Protein AF-A0A8X6WF76-F1 (afdb_monomer_lite)

Radius of gyration: 17.19 Å; chains: 1; bounding box: 42×18×48 Å

Structure (mmCIF, N/CA/C/O backbone):
data_AF-A0A8X6WF76-F1
#
_entry.id   AF-A0A8X6WF76-F1
#
loop_
_atom_site.group_PDB
_atom_site.id
_atom_site.type_symbol
_atom_site.label_atom_id
_atom_site.label_alt_id
_atom_site.label_comp_id
_atom_site.label_asym_id
_atom_site.label_entity_id
_atom_site.label_seq_id
_atom_site.pdbx_PDB_ins_code
_atom_site.Cartn_x
_atom_site.Cartn_y
_atom_site.Cartn_z
_atom_site.occupancy
_atom_site.B_iso_or_equiv
_atom_site.auth_seq_id
_atom_site.auth_comp_id
_atom_site.auth_asym_id
_atom_site.auth_atom_id
_atom_site.pdbx_PDB_model_num
ATOM 1 N N . MET A 1 1 ? 16.671 -10.802 -29.144 1.00 53.72 1 MET A N 1
ATOM 2 C CA . MET A 1 1 ? 17.164 -9.428 -29.356 1.00 53.72 1 MET A CA 1
ATOM 3 C C . MET A 1 1 ? 17.738 -8.971 -28.030 1.00 53.72 1 MET A C 1
ATOM 5 O O . MET A 1 1 ? 17.021 -9.014 -27.038 1.00 53.72 1 MET A O 1
ATOM 9 N N . GLU A 1 2 ? 19.038 -8.706 -27.978 1.00 62.00 2 GLU A N 1
ATOM 10 C CA . GLU A 1 2 ? 19.733 -8.347 -26.739 1.00 62.00 2 GLU A CA 1
ATOM 11 C C . GLU A 1 2 ? 19.510 -6.852 -26.471 1.00 62.00 2 GLU A C 1
ATOM 13 O O . GLU A 1 2 ? 19.757 -6.027 -27.348 1.00 62.00 2 GLU A O 1
ATOM 18 N N . VAL A 1 3 ? 18.957 -6.509 -25.307 1.00 65.94 3 VAL A N 1
ATOM 19 C CA . VAL A 1 3 ? 18.647 -5.117 -24.948 1.00 65.94 3 VAL A CA 1
ATOM 20 C C . VAL A 1 3 ? 19.952 -4.401 -24.613 1.00 65.94 3 VAL A C 1
ATOM 22 O O . VAL A 1 3 ? 20.732 -4.886 -23.790 1.00 65.94 3 VAL A O 1
ATOM 25 N N . THR A 1 4 ? 20.200 -3.245 -25.226 1.00 80.31 4 THR A N 1
ATOM 26 C CA . THR A 1 4 ? 21.437 -2.489 -24.999 1.00 80.31 4 THR A CA 1
ATOM 27 C C . THR A 1 4 ? 21.498 -1.938 -23.569 1.00 80.31 4 THR A C 1
ATOM 29 O O . THR A 1 4 ? 20.475 -1.683 -22.932 1.00 80.31 4 THR A O 1
ATOM 32 N N . ARG A 1 5 ? 22.705 -1.679 -23.042 1.00 76.12 5 ARG A N 1
ATOM 33 C CA . ARG A 1 5 ? 22.879 -1.083 -21.697 1.00 76.12 5 ARG A CA 1
ATOM 34 C C . ARG A 1 5 ? 22.137 0.250 -21.520 1.00 76.12 5 ARG A C 1
ATOM 36 O O . ARG A 1 5 ? 21.720 0.574 -20.409 1.00 76.12 5 ARG A O 1
ATOM 43 N N . VAL A 1 6 ? 21.988 1.026 -22.595 1.00 79.25 6 VAL A N 1
ATOM 44 C CA . VAL A 1 6 ? 21.261 2.305 -22.584 1.00 79.25 6 VAL A CA 1
ATOM 45 C C . VAL A 1 6 ? 19.761 2.060 -22.417 1.00 79.25 6 VAL A C 1
ATOM 47 O O . VAL A 1 6 ? 19.161 2.606 -21.494 1.00 79.25 6 VAL A O 1
ATOM 50 N N . GLU A 1 7 ? 19.186 1.161 -23.215 1.00 74.62 7 GLU A N 1
ATOM 51 C CA . GLU A 1 7 ? 17.775 0.769 -23.104 1.00 74.62 7 GLU A CA 1
ATOM 52 C C . GLU A 1 7 ? 17.465 0.132 -21.741 1.00 74.62 7 GLU A C 1
ATOM 54 O O . GLU A 1 7 ? 16.450 0.447 -21.125 1.00 74.62 7 GLU A O 1
ATOM 59 N N . GLN A 1 8 ? 18.363 -0.700 -21.203 1.00 72.06 8 GLN A N 1
ATOM 60 C CA . GLN A 1 8 ? 18.224 -1.266 -19.856 1.00 72.06 8 GLN A CA 1
ATOM 61 C C . GLN A 1 8 ? 18.139 -0.177 -18.779 1.00 72.06 8 GLN A C 1
ATOM 63 O O . GLN A 1 8 ? 17.269 -0.224 -17.906 1.00 72.06 8 GLN A O 1
ATOM 68 N N . ARG A 1 9 ? 19.025 0.824 -18.845 1.00 78.75 9 ARG A N 1
ATOM 69 C CA . ARG A 1 9 ? 19.029 1.952 -17.907 1.00 78.75 9 ARG A CA 1
ATOM 70 C C . ARG A 1 9 ? 17.729 2.746 -17.993 1.00 78.75 9 ARG A C 1
ATOM 72 O O . ARG A 1 9 ? 17.181 3.135 -16.961 1.00 78.75 9 ARG A O 1
ATOM 79 N N . ASP A 1 10 ? 17.247 2.996 -19.202 1.00 79.56 10 ASP A N 1
ATOM 80 C CA . ASP A 1 10 ? 16.059 3.815 -19.420 1.00 79.56 10 ASP A CA 1
ATOM 81 C C . ASP A 1 10 ? 14.773 3.060 -19.030 1.00 79.56 10 ASP A C 1
ATOM 83 O O . ASP A 1 10 ? 13.878 3.651 -18.424 1.00 79.56 10 ASP A O 1
ATOM 87 N N . ASN A 1 11 ? 14.734 1.735 -19.201 1.00 73.25 11 ASN A N 1
ATOM 88 C CA . ASN A 1 11 ? 13.651 0.881 -18.703 1.00 73.25 11 ASN A CA 1
ATOM 89 C C . ASN A 1 11 ? 13.589 0.836 -17.172 1.00 73.25 11 ASN A C 1
ATOM 91 O O . ASN A 1 11 ? 12.506 0.946 -16.592 1.00 73.25 11 ASN A O 1
ATOM 95 N N . ILE A 1 12 ? 14.738 0.733 -16.493 1.00 74.62 12 ILE A N 1
ATOM 96 C CA . ILE A 1 12 ? 14.792 0.810 -15.025 1.00 74.62 12 ILE A CA 1
ATOM 97 C C . ILE A 1 12 ? 14.289 2.177 -14.552 1.00 74.62 12 ILE A C 1
ATOM 99 O O . ILE A 1 12 ? 13.444 2.240 -13.657 1.00 74.62 12 ILE A O 1
ATOM 103 N N . LYS A 1 13 ? 14.747 3.269 -15.179 1.00 77.25 13 LYS A N 1
ATOM 104 C CA . LYS A 1 13 ? 14.280 4.629 -14.868 1.00 77.25 13 LYS A CA 1
ATOM 105 C C . LYS A 1 13 ? 12.772 4.763 -15.051 1.00 77.25 13 LYS A C 1
ATOM 107 O O . LYS A 1 13 ? 12.102 5.271 -14.158 1.00 77.25 13 LYS A O 1
ATOM 112 N N . LEU A 1 14 ? 12.225 4.271 -16.160 1.00 76.31 14 LEU A N 1
ATOM 113 C CA . LEU A 1 14 ? 10.791 4.321 -16.426 1.00 76.31 14 LEU A CA 1
ATOM 114 C C . LEU A 1 14 ? 9.989 3.509 -15.397 1.00 76.31 14 LEU A C 1
ATOM 116 O O . LEU A 1 14 ? 8.960 3.978 -14.914 1.00 76.31 14 LEU A O 1
ATOM 120 N N . ALA A 1 15 ? 10.469 2.324 -15.011 1.00 70.12 15 ALA A N 1
ATOM 121 C CA . ALA A 1 15 ? 9.826 1.490 -13.995 1.00 70.12 15 ALA A CA 1
ATOM 122 C C . ALA A 1 15 ? 9.847 2.129 -12.593 1.00 70.12 15 ALA A C 1
ATOM 124 O O . ALA A 1 15 ? 8.895 1.962 -11.827 1.00 70.12 15 ALA A O 1
ATOM 125 N N . VAL A 1 16 ? 10.908 2.872 -12.260 1.00 71.19 16 VAL A N 1
ATOM 126 C CA . VAL A 1 16 ? 10.995 3.667 -11.024 1.00 71.19 16 VAL A CA 1
ATOM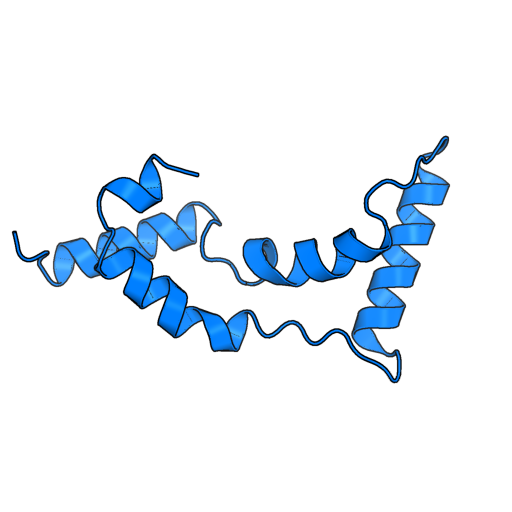 127 C C . VAL A 1 16 ? 10.047 4.868 -11.083 1.00 71.19 16 VAL A C 1
ATOM 129 O O . VAL A 1 16 ? 9.269 5.065 -10.154 1.00 71.19 16 VAL A O 1
ATOM 132 N N . LEU A 1 17 ? 10.047 5.627 -12.184 1.00 70.75 17 LEU A N 1
ATOM 133 C CA . LEU A 1 17 ? 9.192 6.810 -12.364 1.00 70.75 17 LEU A CA 1
ATOM 134 C C . LEU A 1 17 ? 7.696 6.475 -12.345 1.00 70.75 17 LEU A C 1
ATOM 136 O O . LEU A 1 17 ? 6.896 7.261 -11.851 1.00 70.75 17 LEU A O 1
ATOM 140 N N . ARG A 1 18 ? 7.310 5.296 -12.842 1.00 70.06 18 ARG A N 1
ATOM 141 C CA . ARG A 1 18 ? 5.922 4.812 -12.796 1.00 70.06 18 ARG A CA 1
ATOM 142 C C . ARG A 1 18 ? 5.510 4.254 -11.426 1.00 70.06 18 ARG A C 1
ATOM 144 O O . ARG A 1 18 ? 4.432 3.680 -11.321 1.00 70.06 18 ARG A O 1
ATOM 151 N N . GLY A 1 19 ? 6.366 4.324 -10.401 1.00 64.69 19 GLY A N 1
ATOM 152 C CA . GLY A 1 19 ? 6.099 3.790 -9.056 1.00 64.69 19 GLY A CA 1
ATOM 153 C C . GLY A 1 19 ? 6.101 2.257 -8.960 1.00 64.69 19 GLY A C 1
ATOM 154 O O . GLY A 1 19 ? 6.181 1.702 -7.869 1.00 64.69 19 GLY A O 1
ATOM 155 N N . LYS A 1 20 ? 6.112 1.533 -10.090 1.00 68.44 20 LYS A N 1
ATOM 156 C CA . LYS A 1 20 ? 6.048 0.061 -10.132 1.00 68.44 20 LYS A CA 1
ATOM 157 C C . LYS A 1 20 ? 7.248 -0.628 -9.460 1.00 68.44 20 LYS A C 1
ATOM 159 O O . LYS A 1 20 ? 7.118 -1.786 -9.065 1.00 68.44 20 LYS A O 1
ATOM 164 N N . ASN A 1 21 ? 8.389 0.056 -9.309 1.00 75.00 21 ASN A N 1
ATOM 165 C CA . ASN A 1 21 ? 9.598 -0.436 -8.621 1.00 75.00 21 ASN A CA 1
ATOM 166 C C . ASN A 1 21 ? 9.930 0.288 -7.306 1.00 75.00 21 ASN A C 1
ATOM 168 O O . ASN A 1 21 ? 11.044 0.174 -6.802 1.00 75.00 21 ASN A O 1
ATOM 172 N N . SER A 1 22 ? 8.975 1.012 -6.734 1.00 84.81 22 SER A N 1
ATOM 173 C CA . SER A 1 22 ? 9.114 1.614 -5.410 1.00 84.81 22 SER A CA 1
ATOM 174 C C . SER A 1 22 ? 8.837 0.566 -4.320 1.00 84.81 22 SER A C 1
ATOM 176 O O . SER A 1 22 ? 7.733 0.016 -4.303 1.00 84.81 22 SER A O 1
ATOM 178 N N . PRO A 1 23 ? 9.771 0.294 -3.382 1.00 87.81 23 PRO A N 1
ATOM 179 C CA . PRO A 1 23 ? 9.538 -0.629 -2.261 1.00 87.81 23 PRO A CA 1
ATOM 180 C C . PRO A 1 23 ? 8.297 -0.2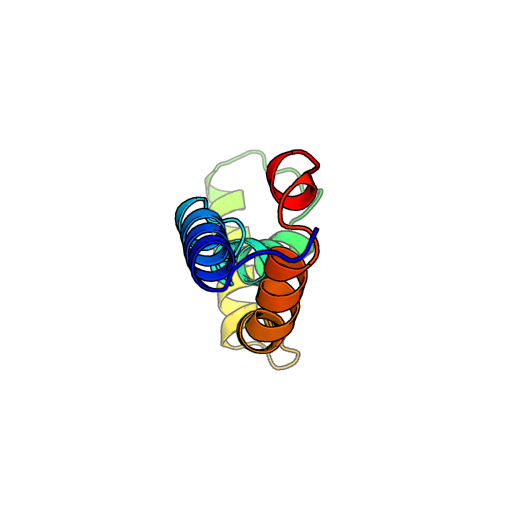84 -1.441 1.00 87.81 23 PRO A C 1
ATOM 182 O O . PRO A 1 23 ? 7.627 -1.165 -0.910 1.00 87.81 23 PRO A O 1
ATOM 185 N N . ARG A 1 24 ? 7.946 1.006 -1.384 1.00 88.38 24 ARG A N 1
ATOM 186 C CA . ARG A 1 24 ? 6.715 1.460 -0.740 1.00 88.38 24 ARG A CA 1
ATOM 187 C C . ARG A 1 24 ? 5.481 0.806 -1.363 1.00 88.38 24 ARG A C 1
ATOM 189 O O . ARG A 1 24 ? 4.609 0.340 -0.638 1.00 88.38 24 ARG A O 1
ATOM 196 N N . ASP A 1 25 ? 5.413 0.794 -2.689 1.00 87.19 25 ASP A N 1
ATOM 19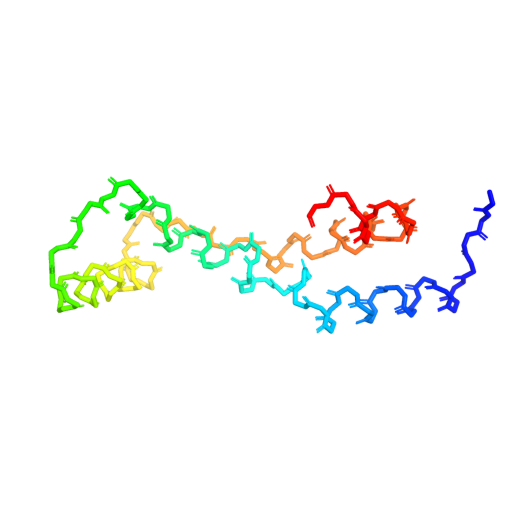7 C CA . ASP A 1 25 ? 4.198 0.456 -3.426 1.00 87.19 25 ASP A CA 1
ATOM 198 C C . ASP A 1 25 ? 4.036 -1.054 -3.615 1.00 87.19 25 ASP A C 1
ATOM 200 O O . ASP A 1 25 ? 2.919 -1.562 -3.538 1.00 87.19 25 ASP A O 1
ATOM 204 N N . PHE A 1 26 ? 5.135 -1.787 -3.826 1.00 84.88 26 PHE A N 1
ATOM 205 C CA . PHE A 1 26 ? 5.060 -3.236 -4.041 1.00 84.88 26 PHE A CA 1
ATOM 206 C C . PHE A 1 26 ? 5.204 -4.087 -2.778 1.00 84.88 26 PHE A C 1
ATOM 208 O O . PHE A 1 26 ? 4.948 -5.287 -2.860 1.00 84.88 26 PHE A O 1
ATOM 215 N N . ASP A 1 27 ? 5.634 -3.506 -1.658 1.00 89.62 27 ASP A N 1
ATOM 216 C CA . ASP A 1 27 ? 5.932 -4.266 -0.443 1.00 89.62 27 ASP A CA 1
ATOM 217 C C . ASP A 1 27 ? 5.330 -3.628 0.813 1.00 89.62 27 ASP A C 1
ATOM 219 O O . ASP A 1 27 ? 4.403 -4.184 1.394 1.00 89.62 27 ASP A O 1
ATOM 223 N N . LEU A 1 28 ? 5.752 -2.414 1.184 1.00 89.25 28 LEU A N 1
ATOM 224 C CA . LEU A 1 28 ? 5.331 -1.786 2.445 1.00 89.25 28 LEU A CA 1
ATOM 225 C C . LEU A 1 28 ? 3.810 -1.576 2.543 1.00 89.25 28 LEU A C 1
ATOM 227 O O . LEU A 1 28 ? 3.191 -1.962 3.535 1.00 89.25 28 LEU A O 1
ATOM 231 N N . ILE A 1 29 ? 3.197 -0.948 1.533 1.00 90.38 29 ILE A N 1
ATOM 232 C CA . ILE A 1 29 ? 1.750 -0.690 1.518 1.00 90.38 29 ILE A CA 1
ATOM 233 C C . ILE A 1 29 ? 0.961 -2.008 1.516 1.00 90.38 29 ILE A C 1
ATOM 235 O O . ILE A 1 29 ? 0.062 -2.128 2.349 1.00 90.38 29 ILE A O 1
ATOM 239 N N . PRO A 1 30 ? 1.261 -2.998 0.647 1.00 90.75 30 PRO A N 1
ATOM 240 C CA . PRO A 1 30 ? 0.646 -4.321 0.727 1.00 90.75 30 PRO A CA 1
ATOM 241 C C . PRO A 1 30 ? 0.756 -4.959 2.113 1.00 90.75 30 PRO A C 1
ATOM 243 O O . PRO A 1 30 ? -0.264 -5.375 2.653 1.00 90.75 30 PRO A O 1
ATOM 246 N N . THR A 1 31 ? 1.939 -4.951 2.728 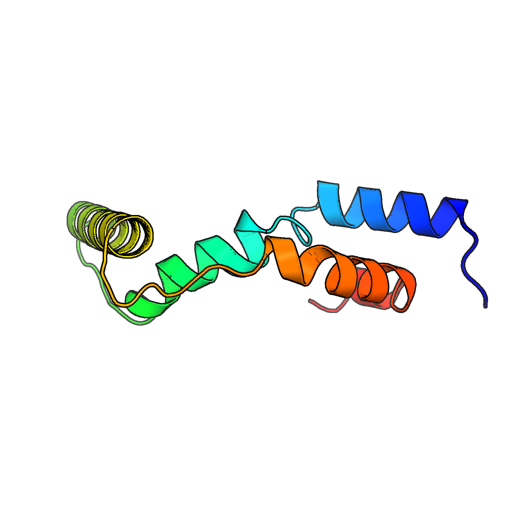1.00 90.88 31 THR A N 1
ATOM 247 C CA . THR A 1 31 ? 2.172 -5.536 4.057 1.00 90.88 31 THR A CA 1
ATOM 248 C C . THR A 1 31 ? 1.324 -4.874 5.144 1.00 90.88 31 THR A C 1
ATOM 250 O O . THR A 1 31 ? 0.721 -5.562 5.963 1.00 90.88 31 THR A O 1
ATOM 253 N N . ILE A 1 32 ? 1.195 -3.543 5.129 1.00 90.81 32 ILE A N 1
ATOM 254 C CA . ILE A 1 32 ? 0.343 -2.804 6.080 1.00 90.81 32 ILE A CA 1
ATOM 255 C C . ILE A 1 32 ? -1.152 -3.006 5.778 1.00 90.81 32 ILE A C 1
ATOM 257 O O . ILE A 1 32 ? -1.987 -2.989 6.685 1.00 90.81 32 ILE A O 1
ATOM 261 N N . LYS A 1 33 ? -1.512 -3.177 4.502 1.00 91.50 33 LYS A N 1
ATOM 262 C CA . LYS A 1 33 ? -2.901 -3.294 4.046 1.00 91.50 33 LYS A CA 1
ATOM 263 C C . LYS A 1 33 ? -3.465 -4.706 4.200 1.00 91.50 33 LYS A C 1
ATOM 265 O O . LYS A 1 33 ? -4.670 -4.844 4.394 1.00 91.50 33 LYS A O 1
ATOM 270 N N . GLU A 1 34 ? -2.645 -5.747 4.120 1.00 91.94 34 GLU A N 1
ATOM 271 C CA . GLU A 1 34 ? -3.114 -7.136 4.149 1.00 91.94 34 GLU A CA 1
ATOM 272 C C . GLU A 1 34 ? -3.929 -7.472 5.418 1.00 91.94 34 GLU A C 1
ATOM 274 O O . GLU A 1 34 ? -5.029 -8.004 5.278 1.00 91.94 34 GLU A O 1
ATOM 279 N N . PRO A 1 35 ? -3.533 -7.054 6.639 1.00 91.25 35 PRO A N 1
ATOM 280 C CA . PRO A 1 35 ? -4.320 -7.309 7.852 1.00 91.25 35 PRO A CA 1
ATOM 281 C C . PRO A 1 35 ? -5.692 -6.617 7.896 1.00 91.25 35 PRO A C 1
ATOM 283 O O . PRO A 1 35 ? -6.561 -7.002 8.682 1.00 91.25 35 PRO A O 1
ATOM 286 N N . ILE A 1 36 ? -5.888 -5.562 7.100 1.00 93.19 36 ILE A N 1
ATOM 287 C CA . ILE A 1 36 ? -7.159 -4.824 6.995 1.00 93.19 36 ILE A CA 1
ATOM 288 C C . ILE A 1 36 ? -7.933 -5.181 5.724 1.00 93.19 36 ILE A C 1
ATOM 290 O O . ILE A 1 36 ? -9.035 -4.672 5.505 1.00 93.19 36 ILE A O 1
ATOM 294 N N . ARG A 1 37 ? -7.382 -6.051 4.877 1.00 93.25 37 ARG A N 1
ATOM 295 C CA . ARG A 1 37 ? -8.012 -6.473 3.633 1.00 93.25 37 ARG A CA 1
ATOM 296 C C . ARG A 1 37 ? -9.307 -7.229 3.929 1.00 93.25 37 ARG A C 1
ATOM 298 O O . ARG A 1 37 ? -9.370 -8.061 4.82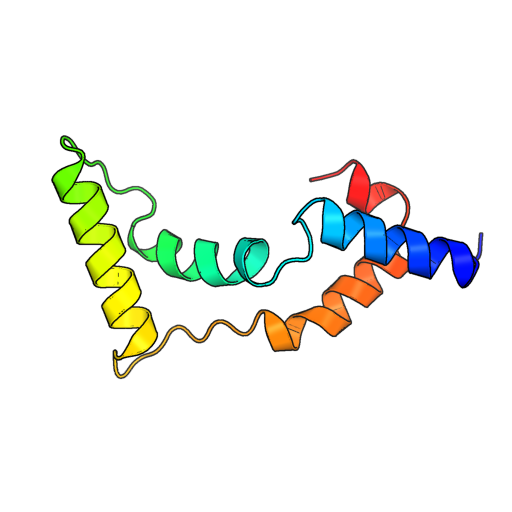6 1.00 93.25 37 ARG A O 1
ATOM 305 N N . GLY A 1 38 ? -10.362 -6.910 3.181 1.00 92.50 38 GLY A N 1
ATOM 306 C CA . GLY A 1 38 ? -11.680 -7.532 3.348 1.00 92.50 38 GLY A CA 1
ATOM 307 C C . GLY A 1 38 ? -12.478 -7.048 4.564 1.00 92.50 38 GLY A C 1
ATOM 308 O O . GLY A 1 38 ? -13.611 -7.489 4.745 1.00 92.50 38 GLY A O 1
ATOM 309 N N . ARG A 1 39 ? -11.941 -6.129 5.381 1.00 93.38 39 ARG A N 1
ATOM 310 C CA . ARG A 1 39 ? -12.723 -5.463 6.428 1.00 93.38 39 ARG A CA 1
ATOM 311 C C . ARG A 1 39 ? -13.582 -4.351 5.839 1.00 93.38 39 ARG A C 1
ATOM 313 O O . ARG A 1 39 ? -13.117 -3.551 5.029 1.00 93.38 39 ARG A O 1
ATOM 320 N N . TRP A 1 40 ? -14.821 -4.286 6.309 1.00 94.19 40 TRP A N 1
ATOM 321 C CA . TRP A 1 40 ? -15.745 -3.198 6.019 1.00 94.19 40 TRP A CA 1
ATOM 322 C C . TRP A 1 40 ? -15.632 -2.127 7.097 1.00 94.19 40 TRP A C 1
ATOM 324 O O . TRP A 1 40 ? -15.537 -2.439 8.283 1.00 94.19 40 TRP A O 1
ATOM 334 N N . PHE A 1 41 ? -15.657 -0.868 6.677 1.00 93.94 41 PHE A N 1
ATOM 335 C CA . PHE A 1 41 ? -15.617 0.281 7.570 1.00 93.94 41 PHE A CA 1
ATOM 336 C C . PHE A 1 41 ? -16.748 1.231 7.199 1.00 93.94 41 PHE A C 1
ATOM 338 O O . PHE A 1 41 ? -16.893 1.593 6.032 1.00 93.94 41 PHE A O 1
ATOM 345 N N . THR A 1 42 ? -17.536 1.637 8.189 1.00 94.00 42 THR A N 1
ATOM 346 C CA . THR A 1 42 ? -18.709 2.496 7.972 1.00 94.00 42 THR A CA 1
ATOM 347 C C . THR A 1 42 ? -18.336 3.976 8.013 1.00 94.00 42 THR A C 1
ATOM 349 O O . THR A 1 42 ? -18.935 4.789 7.314 1.00 94.00 42 THR A O 1
ATOM 352 N N . ILE A 1 43 ? -17.320 4.336 8.805 1.00 95.62 43 ILE A N 1
ATOM 353 C CA . ILE A 1 43 ? -16.862 5.717 8.966 1.00 95.62 43 ILE A CA 1
ATOM 354 C C . ILE A 1 43 ? -15.361 5.848 8.711 1.00 95.62 43 ILE A C 1
ATOM 356 O O . ILE A 1 43 ? -14.561 4.957 8.996 1.00 95.62 43 ILE A O 1
ATOM 360 N N . ARG A 1 44 ? -14.959 7.022 8.211 1.00 94.88 44 ARG A N 1
ATOM 361 C CA . ARG A 1 44 ? -13.553 7.331 7.903 1.00 94.88 44 ARG A CA 1
ATOM 362 C C . ARG A 1 44 ? -12.638 7.203 9.125 1.00 94.88 44 ARG A C 1
ATOM 364 O O . ARG A 1 44 ? -11.473 6.846 8.972 1.00 94.88 44 ARG A O 1
ATOM 371 N N . ALA A 1 45 ? -13.158 7.490 10.320 1.00 96.44 45 ALA A N 1
ATOM 372 C CA . ALA A 1 45 ? -12.402 7.387 11.565 1.00 96.44 45 ALA A CA 1
ATOM 373 C C . ALA A 1 45 ? -11.959 5.943 11.855 1.00 96.44 45 ALA A C 1
ATOM 375 O O . ALA A 1 45 ? -10.819 5.733 12.263 1.00 96.44 45 ALA A O 1
ATOM 376 N N . ASP A 1 46 ? -12.804 4.953 11.555 1.00 95.12 46 ASP A N 1
ATOM 377 C CA . ASP A 1 46 ? -12.484 3.540 11.776 1.00 95.12 46 ASP A CA 1
ATOM 378 C C . ASP A 1 46 ? -11.374 3.067 10.838 1.00 95.12 46 ASP A C 1
ATOM 380 O O . ASP A 1 46 ? -10.466 2.352 11.263 1.00 95.12 46 ASP A O 1
ATOM 384 N N . ILE A 1 47 ? -11.395 3.528 9.580 1.00 94.06 47 ILE A N 1
ATOM 385 C CA . ILE A 1 47 ? -10.320 3.270 8.611 1.00 94.06 47 ILE A CA 1
ATOM 386 C C . ILE A 1 47 ? -9.009 3.873 9.122 1.00 94.06 47 ILE A C 1
ATOM 388 O O . ILE A 1 47 ? -7.987 3.191 9.159 1.00 94.06 47 ILE A O 1
ATOM 392 N N . ALA A 1 48 ? -9.035 5.143 9.537 1.00 95.50 48 ALA A N 1
ATOM 393 C CA . ALA A 1 48 ? -7.850 5.837 10.032 1.00 95.50 48 ALA A CA 1
ATOM 394 C C . ALA A 1 48 ? -7.269 5.151 11.278 1.00 95.50 48 ALA A C 1
ATOM 396 O O . ALA A 1 48 ? -6.058 4.965 11.370 1.00 95.50 48 ALA A O 1
ATOM 397 N N . ASN A 1 49 ? -8.123 4.719 12.209 1.00 95.69 49 ASN A N 1
ATOM 398 C CA . ASN A 1 49 ? -7.700 3.983 13.394 1.00 95.69 49 ASN A CA 1
ATOM 399 C C . ASN A 1 49 ? -7.100 2.615 13.028 1.00 95.69 49 ASN A C 1
ATOM 401 O O . ASN A 1 49 ? -6.026 2.263 13.511 1.00 95.69 49 ASN A O 1
ATOM 405 N N . ALA A 1 50 ? -7.742 1.864 12.128 1.00 94.38 50 ALA A N 1
ATOM 406 C CA . ALA A 1 50 ? -7.247 0.562 11.689 1.00 94.38 50 ALA A CA 1
ATOM 407 C C . ALA A 1 50 ? -5.879 0.663 11.000 1.00 94.38 50 ALA A C 1
ATOM 409 O O . ALA A 1 50 ? -4.987 -0.130 11.306 1.00 94.38 50 ALA A O 1
ATOM 410 N N . VAL A 1 51 ? -5.692 1.657 10.124 1.00 93.62 51 VAL A N 1
ATOM 411 C CA . VAL A 1 51 ? -4.401 1.937 9.480 1.00 93.62 51 VAL A CA 1
ATOM 412 C C . VAL A 1 51 ? -3.352 2.328 10.521 1.00 93.62 51 VAL A C 1
ATOM 414 O O . VAL A 1 51 ? -2.279 1.731 10.538 1.00 93.62 51 VAL A O 1
ATOM 417 N N . SER A 1 52 ? -3.661 3.258 11.432 1.00 94.12 52 SER A N 1
ATOM 418 C CA . SER A 1 52 ? -2.738 3.673 12.499 1.00 94.12 52 SER A CA 1
ATOM 419 C C . SER A 1 52 ? -2.292 2.499 13.371 1.00 94.12 52 SER A C 1
ATOM 421 O O . SER A 1 52 ? -1.109 2.371 13.675 1.00 94.12 52 SER A O 1
ATOM 423 N N . GLN A 1 53 ? -3.206 1.589 13.722 1.00 92.31 53 GLN A N 1
ATOM 424 C CA . GLN A 1 53 ? -2.858 0.379 14.466 1.00 92.31 53 GLN A CA 1
ATOM 425 C C . GLN A 1 53 ? -1.923 -0.543 13.679 1.00 92.31 53 GLN A C 1
ATOM 427 O O . GLN A 1 53 ? -0.987 -1.081 14.269 1.00 92.31 53 GLN A O 1
ATOM 432 N N . GLN A 1 54 ? -2.139 -0.729 12.370 1.00 91.50 54 GLN A N 1
ATOM 433 C CA . GLN A 1 54 ? -1.225 -1.540 11.556 1.00 91.50 54 GLN A CA 1
ATOM 434 C C . GLN A 1 54 ? 0.153 -0.891 11.426 1.00 91.50 54 GLN A C 1
ATOM 436 O O . GLN A 1 54 ? 1.151 -1.592 11.536 1.00 91.50 54 GLN A O 1
ATOM 441 N N . VAL A 1 55 ? 0.227 0.435 11.273 1.00 91.56 55 VAL A N 1
ATOM 442 C CA . VAL A 1 55 ? 1.505 1.165 11.253 1.00 91.56 55 VAL A CA 1
ATOM 443 C C . VAL A 1 55 ? 2.252 0.985 12.577 1.00 91.56 55 VAL A C 1
ATOM 445 O O . VAL A 1 55 ? 3.420 0.612 12.569 1.00 91.56 55 VAL A O 1
ATOM 448 N N . ILE A 1 56 ? 1.579 1.161 13.720 1.00 91.25 56 ILE A N 1
ATOM 449 C CA . ILE A 1 56 ? 2.194 0.969 15.045 1.00 91.25 56 ILE A CA 1
ATOM 450 C C . ILE A 1 56 ? 2.710 -0.465 15.207 1.00 91.25 56 ILE A C 1
ATOM 452 O O . ILE A 1 56 ? 3.838 -0.655 15.664 1.00 91.25 56 ILE A O 1
ATOM 456 N N . ARG A 1 57 ? 1.909 -1.465 14.810 1.00 88.38 57 ARG A N 1
ATOM 457 C CA . ARG A 1 57 ? 2.294 -2.885 14.849 1.00 88.38 57 ARG A CA 1
ATOM 458 C C . ARG A 1 57 ? 3.487 -3.181 13.950 1.00 88.38 57 ARG A C 1
ATOM 460 O O . ARG A 1 57 ? 4.378 -3.900 14.379 1.00 88.38 57 ARG A O 1
ATOM 467 N N . PHE A 1 58 ? 3.514 -2.617 12.747 1.00 87.69 58 PHE A N 1
ATOM 468 C CA . PHE A 1 58 ? 4.627 -2.770 11.817 1.00 87.69 58 PHE A CA 1
ATOM 469 C C . PHE A 1 58 ? 5.923 -2.168 12.381 1.00 87.69 58 PHE A C 1
ATOM 471 O O . PHE A 1 58 ? 6.980 -2.774 12.257 1.00 87.69 58 PHE A O 1
ATOM 478 N N . THR A 1 59 ? 5.852 -1.005 13.037 1.00 86.12 59 THR A N 1
ATOM 479 C CA . THR A 1 59 ? 7.043 -0.323 13.569 1.00 86.12 59 THR A CA 1
ATOM 480 C C . THR A 1 59 ? 7.547 -0.899 14.901 1.00 86.12 59 THR A C 1
ATOM 482 O O . THR A 1 59 ? 8.747 -0.852 15.146 1.00 86.12 59 THR A O 1
ATOM 485 N N . HIS A 1 60 ? 6.670 -1.428 15.766 1.00 82.81 60 HIS A N 1
ATOM 486 C CA . HIS A 1 60 ? 7.031 -1.764 17.158 1.00 82.81 60 HIS A CA 1
ATOM 487 C C . HIS A 1 60 ? 6.574 -3.152 17.649 1.00 82.81 60 HIS A C 1
ATOM 489 O O . HIS A 1 60 ? 6.852 -3.510 18.792 1.00 82.81 60 HIS A O 1
ATOM 495 N N . GLY A 1 61 ? 5.813 -3.922 16.868 1.00 72.00 61 GLY A N 1
ATOM 496 C CA . GLY A 1 61 ? 5.233 -5.187 17.331 1.00 72.00 61 GLY A CA 1
ATOM 497 C C . GLY A 1 61 ? 6.218 -6.350 17.240 1.00 72.00 61 GLY A C 1
ATOM 498 O O . GLY A 1 61 ? 6.732 -6.590 16.165 1.00 72.00 61 GLY A O 1
ATOM 499 N N . ALA A 1 62 ? 6.396 -7.119 18.322 1.00 56.53 62 ALA A N 1
ATOM 500 C CA . ALA A 1 62 ? 7.382 -8.204 18.497 1.00 56.53 62 ALA A CA 1
ATOM 501 C C . ALA A 1 62 ? 7.278 -9.437 17.554 1.00 56.53 62 ALA A C 1
ATOM 503 O O . ALA A 1 62 ? 7.928 -10.450 17.797 1.00 56.53 62 ALA A O 1
ATOM 504 N N . GLY A 1 63 ? 6.450 -9.380 16.508 1.00 56.09 63 GLY A N 1
ATOM 505 C CA . GLY A 1 63 ? 6.232 -10.446 15.517 1.00 56.09 63 GLY A CA 1
ATOM 506 C C . GLY A 1 63 ? 6.236 -9.900 14.089 1.00 56.09 63 GLY A C 1
ATOM 507 O O . GLY A 1 63 ? 5.382 -10.261 13.285 1.00 56.09 63 GLY A O 1
ATOM 508 N N . ASN A 1 64 ? 7.125 -8.942 13.840 1.00 60.16 64 ASN A N 1
ATOM 509 C CA . ASN A 1 64 ? 7.181 -8.040 12.699 1.00 60.16 64 ASN A CA 1
ATOM 510 C C . ASN A 1 64 ? 6.932 -8.787 11.374 1.00 60.16 64 ASN A C 1
ATOM 512 O O . ASN A 1 64 ? 7.688 -9.685 11.009 1.00 60.16 64 ASN A O 1
ATOM 516 N N . ALA A 1 65 ? 5.918 -8.372 10.611 1.00 61.28 65 ALA A N 1
ATOM 517 C CA . ALA A 1 65 ? 5.924 -8.616 9.174 1.00 61.28 65 ALA A CA 1
ATOM 518 C C . ALA A 1 65 ? 7.007 -7.701 8.588 1.00 61.28 65 ALA A C 1
ATOM 520 O O . ALA A 1 65 ? 6.756 -6.520 8.357 1.00 61.28 65 ALA A O 1
ATOM 521 N N . GLU A 1 66 ? 8.237 -8.198 8.462 1.00 73.25 66 GLU A N 1
ATOM 522 C CA . GLU A 1 66 ? 9.326 -7.430 7.862 1.00 73.25 66 GLU A CA 1
ATOM 523 C C . GLU A 1 66 ? 9.024 -7.181 6.384 1.00 73.25 66 GLU A C 1
ATOM 525 O O . GLU A 1 66 ? 8.831 -8.108 5.599 1.00 73.25 66 GLU A O 1
ATOM 530 N N . ALA A 1 67 ? 8.982 -5.904 6.012 1.00 80.44 67 ALA A N 1
ATOM 531 C CA . ALA A 1 67 ? 9.024 -5.500 4.619 1.00 80.44 67 ALA A CA 1
ATOM 532 C C . ALA A 1 67 ? 10.451 -5.734 4.097 1.00 80.44 67 ALA A C 1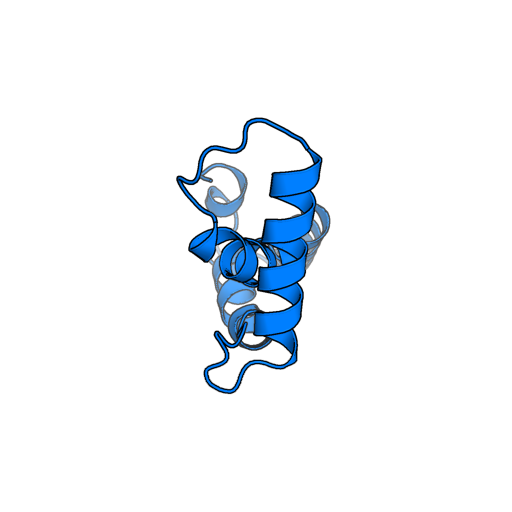
ATOM 534 O O . ALA A 1 67 ? 11.386 -5.033 4.492 1.00 80.44 67 ALA A O 1
ATOM 535 N N . ASP A 1 68 ? 10.630 -6.710 3.212 1.00 87.25 68 ASP A N 1
ATOM 536 C CA . ASP A 1 68 ? 11.911 -7.048 2.587 1.00 87.25 68 ASP A CA 1
ATOM 537 C C . ASP A 1 68 ? 12.078 -6.393 1.205 1.00 87.25 68 ASP A C 1
ATOM 539 O O . ASP A 1 68 ? 13.002 -6.697 0.444 1.00 87.25 68 ASP A O 1
ATOM 543 N N . GLY A 1 69 ? 11.205 -5.441 0.868 1.00 87.19 69 GLY A N 1
ATOM 544 C CA . GLY A 1 69 ? 11.119 -4.837 -0.453 1.00 87.19 69 GLY A CA 1
ATOM 545 C C . GLY A 1 69 ? 12.431 -4.227 -0.938 1.00 87.19 69 GLY A C 1
ATOM 546 O O . GLY A 1 69 ? 12.754 -4.340 -2.118 1.00 87.19 69 GLY A O 1
ATOM 547 N N . ILE A 1 70 ? 13.240 -3.656 -0.039 1.00 89.06 70 ILE A N 1
ATOM 548 C CA . ILE A 1 70 ? 14.583 -3.155 -0.381 1.00 89.06 70 ILE A CA 1
ATOM 549 C C . ILE A 1 70 ? 15.490 -4.303 -0.849 1.00 89.06 70 ILE A C 1
ATOM 551 O O . ILE A 1 70 ? 16.157 -4.175 -1.873 1.00 89.06 70 ILE A O 1
ATOM 555 N N . GLN A 1 71 ? 15.477 -5.443 -0.155 1.00 90.38 71 GLN A N 1
ATOM 556 C CA . GLN A 1 71 ? 16.280 -6.620 -0.508 1.00 90.38 71 GLN A CA 1
ATOM 557 C C . GLN A 1 71 ? 15.808 -7.266 -1.821 1.00 90.38 71 GLN A C 1
ATOM 559 O O . GLN A 1 71 ? 16.596 -7.871 -2.548 1.00 90.38 71 GLN A O 1
ATOM 564 N N . ARG A 1 72 ? 14.530 -7.094 -2.175 1.00 88.38 72 ARG A N 1
ATOM 565 C CA . ARG A 1 72 ? 13.935 -7.598 -3.424 1.00 88.38 72 ARG A CA 1
ATOM 566 C C . ARG A 1 72 ? 14.151 -6.685 -4.632 1.00 88.38 72 ARG A C 1
ATOM 568 O O . ARG A 1 72 ? 13.849 -7.099 -5.756 1.00 88.38 72 ARG A O 1
ATOM 575 N N . LEU A 1 73 ? 14.695 -5.477 -4.448 1.00 86.75 73 LEU A N 1
ATOM 576 C CA . LEU A 1 73 ? 14.968 -4.544 -5.548 1.00 86.75 73 LEU A CA 1
ATOM 577 C C . LEU A 1 73 ? 15.904 -5.117 -6.623 1.00 86.75 73 LEU A C 1
ATOM 579 O O . LEU A 1 73 ? 15.523 -5.038 -7.792 1.00 86.75 73 LEU A O 1
ATOM 583 N N . PRO A 1 74 ? 17.058 -5.740 -6.297 1.00 88.62 74 PRO A N 1
ATOM 584 C CA . PRO A 1 74 ? 17.946 -6.305 -7.313 1.00 88.62 74 PRO A CA 1
ATOM 585 C C . PRO A 1 74 ? 17.237 -7.320 -8.219 1.00 88.62 74 PRO A C 1
ATOM 587 O O . PRO A 1 74 ? 17.326 -7.232 -9.443 1.00 88.62 74 PRO A O 1
ATOM 590 N N . HIS A 1 75 ? 16.440 -8.216 -7.631 1.00 86.44 75 HIS A N 1
ATOM 591 C CA . HIS A 1 75 ? 15.660 -9.212 -8.370 1.00 86.44 75 HIS A CA 1
ATOM 592 C C . HIS A 1 75 ? 14.598 -8.565 -9.270 1.00 86.44 75 HIS A C 1
ATOM 594 O O . HIS A 1 75 ? 14.403 -8.978 -10.416 1.00 86.44 75 HIS A O 1
ATOM 600 N N . ARG A 1 76 ? 13.910 -7.523 -8.783 1.00 83.56 76 ARG A N 1
ATOM 601 C CA . ARG A 1 76 ? 12.913 -6.787 -9.574 1.00 83.56 76 ARG A CA 1
ATOM 602 C C . ARG A 1 76 ? 13.545 -6.001 -10.719 1.00 83.56 76 ARG A C 1
ATOM 604 O O . ARG A 1 76 ? 12.992 -6.000 -11.815 1.00 83.56 76 ARG A O 1
ATOM 611 N N . TRP A 1 77 ? 14.704 -5.381 -10.507 1.00 84.00 77 TRP A N 1
ATOM 612 C CA . TRP A 1 77 ? 15.450 -4.718 -11.577 1.00 84.00 77 TRP A CA 1
ATOM 613 C C . TRP A 1 77 ? 15.914 -5.710 -12.634 1.00 84.00 77 TRP A C 1
ATOM 615 O O . TRP A 1 77 ? 15.713 -5.456 -13.819 1.00 84.00 77 TRP A O 1
ATOM 625 N N . GLN A 1 78 ? 16.418 -6.874 -12.225 1.00 82.25 78 GLN A N 1
ATOM 626 C CA . GLN A 1 78 ? 16.788 -7.928 -13.163 1.00 82.25 78 GLN A CA 1
ATOM 627 C C . GLN A 1 78 ? 15.589 -8.388 -14.000 1.00 82.25 78 GLN A C 1
ATOM 629 O O . GLN A 1 78 ? 15.710 -8.529 -15.213 1.00 82.25 78 GLN A O 1
ATOM 634 N N . ARG A 1 79 ? 14.404 -8.525 -13.391 1.00 79.31 79 ARG A N 1
ATOM 635 C CA . ARG A 1 79 ? 13.168 -8.848 -14.118 1.00 79.31 79 ARG A CA 1
ATOM 636 C C . ARG A 1 79 ? 12.750 -7.755 -15.108 1.00 79.31 79 ARG A C 1
ATOM 638 O O . ARG A 1 79 ? 12.288 -8.076 -16.195 1.00 79.31 79 ARG A O 1
ATOM 645 N N . VAL A 1 80 ? 12.931 -6.476 -14.778 1.00 76.25 80 VAL A N 1
ATOM 646 C CA . VAL A 1 80 ? 12.696 -5.372 -15.732 1.00 76.25 80 VAL A CA 1
ATOM 647 C C . VAL A 1 80 ? 13.681 -5.424 -16.898 1.00 76.25 80 VAL A C 1
ATOM 649 O O . VAL A 1 80 ? 13.299 -5.154 -18.033 1.00 76.25 80 VAL A O 1
ATOM 652 N N . MET A 1 81 ? 14.935 -5.799 -16.642 1.00 74.69 81 MET A N 1
ATOM 653 C CA . MET A 1 81 ? 15.944 -5.942 -17.691 1.00 74.69 81 MET A CA 1
ATOM 654 C C . MET A 1 81 ? 15.653 -7.128 -18.621 1.00 74.69 81 MET A C 1
ATOM 656 O O . MET A 1 81 ? 15.907 -7.021 -19.818 1.00 74.69 81 MET A O 1
ATOM 660 N N . THR A 1 82 ? 15.111 -8.236 -18.101 1.00 75.19 82 THR A N 1
ATOM 661 C CA . THR A 1 82 ? 14.809 -9.438 -18.900 1.00 75.19 82 THR A CA 1
ATOM 662 C C . THR A 1 82 ? 13.451 -9.387 -19.600 1.00 75.19 82 THR A C 1
ATOM 664 O O . THR A 1 82 ? 13.317 -9.925 -20.694 1.00 75.19 82 THR A O 1
ATOM 667 N N . VAL A 1 83 ? 12.456 -8.720 -19.009 1.00 68.94 83 VAL A N 1
ATOM 668 C CA . VAL A 1 83 ? 11.060 -8.660 -19.493 1.00 68.94 83 VAL A CA 1
ATOM 669 C C . VAL A 1 83 ? 10.728 -7.269 -20.059 1.00 68.94 83 VAL A C 1
ATOM 671 O O . VAL A 1 83 ? 9.584 -6.829 -20.022 1.00 68.94 83 VAL A O 1
ATOM 674 N N . ALA A 1 84 ? 11.731 -6.545 -20.570 1.00 58.94 84 ALA A N 1
ATOM 675 C CA . ALA A 1 84 ? 11.677 -5.121 -20.931 1.00 58.94 84 ALA A CA 1
ATOM 676 C C . ALA A 1 84 ? 10.453 -4.663 -21.761 1.00 58.94 84 ALA A C 1
ATOM 678 O O . ALA A 1 84 ? 10.106 -3.485 -21.713 1.00 58.94 84 ALA A O 1
ATOM 679 N N . ARG A 1 85 ? 9.785 -5.567 -22.490 1.00 52.31 85 ARG A N 1
ATOM 680 C CA . ARG A 1 85 ? 8.579 -5.276 -23.280 1.00 52.31 85 ARG A CA 1
ATOM 681 C C . ARG A 1 85 ? 7.267 -5.590 -22.544 1.00 52.31 85 ARG A C 1
ATOM 683 O O . ARG A 1 85 ? 6.392 -4.734 -22.490 1.00 52.31 85 ARG A O 1
ATOM 690 N N . ASP A 1 86 ? 7.163 -6.745 -21.887 1.00 53.62 86 ASP A N 1
ATOM 691 C CA . ASP A 1 86 ? 5.887 -7.220 -21.317 1.00 53.62 86 ASP A CA 1
ATOM 692 C C . ASP A 1 86 ? 5.627 -6.706 -19.888 1.00 53.62 86 ASP A C 1
ATOM 694 O O . ASP A 1 86 ? 4.481 -6.637 -19.442 1.00 53.62 86 ASP A O 1
ATOM 698 N N . PHE A 1 87 ? 6.668 -6.284 -19.153 1.00 56.22 87 PHE A N 1
ATOM 699 C CA . PHE A 1 87 ? 6.521 -5.745 -17.788 1.00 56.22 87 PHE A CA 1
ATOM 700 C C . PHE A 1 87 ? 5.758 -4.407 -17.758 1.00 56.22 87 PHE A C 1
ATOM 702 O O . PHE A 1 87 ? 5.206 -4.009 -16.728 1.00 56.22 87 PHE A O 1
ATOM 709 N N . ILE A 1 88 ? 5.733 -3.698 -18.890 1.00 51.25 88 ILE A N 1
ATOM 710 C CA . ILE A 1 88 ? 5.038 -2.419 -19.038 1.00 51.25 88 ILE A CA 1
ATOM 711 C C . ILE A 1 88 ? 3.543 -2.634 -19.311 1.00 51.25 88 ILE A C 1
ATOM 713 O O . ILE A 1 88 ? 2.734 -1.854 -18.803 1.00 51.25 88 ILE A O 1
ATOM 717 N N . GLU A 1 89 ? 3.189 -3.687 -20.050 1.00 42.00 89 GLU A N 1
ATOM 718 C CA . GLU A 1 89 ? 1.839 -3.905 -20.586 1.00 42.00 89 GLU A CA 1
ATOM 719 C C . GLU A 1 89 ? 0.997 -4.915 -19.779 1.00 42.00 89 GLU A C 1
ATOM 721 O O . GLU A 1 89 ? -0.225 -4.815 -19.788 1.00 42.00 89 GLU A O 1
ATOM 726 N N . GLY A 1 90 ? 1.613 -5.854 -19.048 1.00 41.62 90 GLY A N 1
ATOM 727 C CA . GLY A 1 90 ? 0.914 -7.031 -18.500 1.00 41.62 90 GLY A CA 1
ATOM 728 C C . GLY A 1 90 ? 0.492 -7.023 -17.021 1.00 41.62 90 GLY A C 1
ATOM 729 O O . GLY A 1 90 ? 0.190 -8.096 -16.501 1.00 41.62 90 GLY A O 1
ATOM 730 N N . LEU A 1 91 ? 0.500 -5.883 -16.319 1.00 46.44 91 LEU A N 1
ATOM 731 C CA . LEU A 1 91 ? 0.085 -5.771 -14.903 1.00 46.44 91 LEU A CA 1
ATOM 732 C C . LEU A 1 91 ? -0.617 -4.445 -14.607 1.00 46.44 91 LEU A C 1
ATOM 734 O O . LEU A 1 91 ? 0.053 -3.387 -14.774 1.00 46.44 91 LEU A O 1
#

Sequence (91 aa):
MEVTRVEQRDNIKLAVLRGKNSPRDFDLIPTIKEPIRGRWFTIRADIANAVSQQVIRFTHGAGNAEADGIQRLPHRWQRVMTVARDFIEGL

Secondary structure (DSSP, 8-state):
-PPPHHHHHHHHHHHHHTSTT-HIIIIIHHHHHGGGTT---SSHHHHHHHHHHHHHHHHH-TT-----HHHHHHHHHHHHHHSTTHHHH--

pLDDT: mean 79.88, std 13.96, range [41.62, 96.44]

Organism: Trichonephila clavipes (NCBI:txid2585209)

Foldseek 3Di:
DQQDPVLLVVLLVVCVVVVVLPLCVPFVVCQLCVVVPPDDDPDPVVVVVSSVVSVCCCVDNPVHPDSCSVVCNVVVSVCCNVVVPCVVPPD